Protein AF-A0A3B9P9K5-F1 (afdb_monomer)

Sequence (50 aa):
MEITWHGLSCFRINDRGMAAVVTDPYDPEVVGTDPGKLRAEVITVSCDKP

Secondary structure (DSSP, 8-state):
-EEEEEETTEEEEE-TTS--EEES---HHHHSS-------SEEE-S-S--

Mean predicted aligned error: 2.57 Å

pLDDT: mean 95.02, std 3.65, range [76.38, 98.25]

Solvent-accessible surface area (backbone atoms only — not comparable to full-atom values): 3228 Å² total; per-residue (Å²): 117,49,77,46,80,45,55,94,77,18,34,40,41,40,36,92,96,52,76,28,35,33,30,40,84,66,60,36,86,81,72,70,52,78,62,66,92,83,83,58,80,40,78,46,74,90,65,100,66,127

Foldseek 3Di:
DDWDDLDDQWIWDDDPPDWIETEQDDDCVVVVGDSPDDDTPYYYYPDDDD

Radius of gyration: 10.9 Å; Cα contacts (8 Å, |Δi|>4): 86; chains: 1; bounding box: 26×14×30 Å

St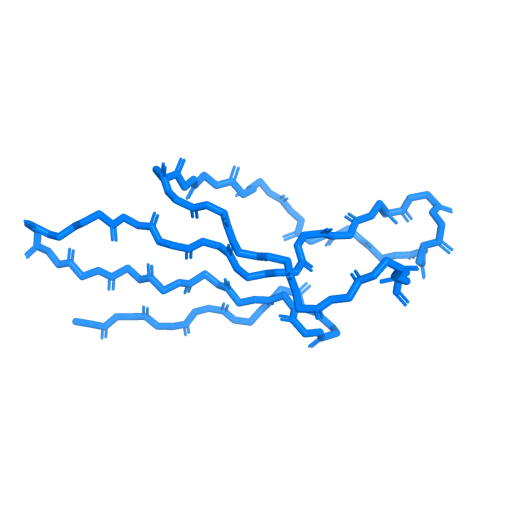ructure (mmCIF, N/CA/C/O backbone):
data_AF-A0A3B9P9K5-F1
#
_entry.id   AF-A0A3B9P9K5-F1
#
loop_
_atom_site.group_PDB
_atom_site.id
_atom_site.type_symbol
_atom_site.label_atom_id
_atom_site.label_alt_id
_atom_site.label_comp_id
_atom_site.label_asym_id
_atom_site.label_entity_id
_atom_site.label_seq_id
_atom_site.pdbx_PDB_ins_code
_atom_site.Cartn_x
_atom_site.Cartn_y
_atom_site.Cartn_z
_atom_site.occupancy
_atom_site.B_iso_or_equiv
_atom_site.auth_seq_id
_atom_site.auth_comp_id
_atom_site.auth_asym_id
_atom_site.auth_atom_id
_atom_site.pdbx_PDB_model_num
ATOM 1 N N . MET A 1 1 ? -7.474 5.826 14.108 1.00 92.56 1 MET A N 1
ATOM 2 C CA . MET A 1 1 ? -7.120 6.084 12.703 1.00 92.56 1 MET A CA 1
ATOM 3 C C . MET A 1 1 ? -5.612 6.199 12.565 1.00 92.56 1 MET A C 1
ATOM 5 O O . MET A 1 1 ? -5.000 7.023 13.233 1.00 92.56 1 MET A O 1
ATOM 9 N N . GLU A 1 2 ? -5.036 5.340 11.733 1.00 96.31 2 GLU A N 1
ATOM 10 C CA . GLU A 1 2 ? -3.615 5.232 11.403 1.00 96.31 2 GLU A CA 1
ATOM 11 C C . GLU A 1 2 ? -3.473 5.290 9.878 1.00 96.31 2 GLU A C 1
ATOM 13 O O . GLU A 1 2 ? -4.248 4.654 9.161 1.00 96.31 2 GLU A O 1
ATOM 18 N N . ILE A 1 3 ? -2.500 6.059 9.387 1.00 97.06 3 ILE A N 1
ATOM 19 C CA . ILE A 1 3 ? -2.174 6.144 7.962 1.00 97.06 3 ILE A CA 1
ATOM 20 C C . ILE A 1 3 ? -0.687 5.840 7.808 1.00 97.06 3 ILE A C 1
ATOM 22 O O . ILE A 1 3 ? 0.154 6.539 8.371 1.00 97.06 3 ILE A O 1
ATOM 26 N N . THR A 1 4 ? -0.372 4.802 7.043 1.00 96.94 4 THR A N 1
ATOM 27 C CA . THR A 1 4 ? 0.995 4.389 6.721 1.00 96.94 4 THR A CA 1
ATOM 28 C C . THR A 1 4 ? 1.269 4.681 5.252 1.00 96.94 4 THR A C 1
ATOM 30 O O . THR A 1 4 ? 0.499 4.270 4.385 1.00 96.94 4 THR A O 1
ATOM 33 N N . TRP A 1 5 ? 2.361 5.383 4.960 1.00 96.50 5 TRP A N 1
ATOM 34 C CA . TRP A 1 5 ? 2.822 5.598 3.589 1.00 96.50 5 TRP A CA 1
ATOM 35 C C . TRP A 1 5 ? 3.792 4.490 3.186 1.00 96.50 5 TRP A C 1
ATOM 37 O O . TRP A 1 5 ? 4.731 4.197 3.925 1.00 96.50 5 TRP A O 1
ATOM 47 N N . HIS A 1 6 ? 3.552 3.887 2.023 1.00 95.75 6 HIS A N 1
ATOM 48 C CA . HIS A 1 6 ? 4.350 2.779 1.501 1.00 95.75 6 HIS A CA 1
ATOM 49 C C . HIS A 1 6 ? 5.222 3.167 0.301 1.00 95.75 6 HIS A C 1
ATOM 51 O O . HIS A 1 6 ? 6.001 2.339 -0.148 1.00 95.75 6 HIS A O 1
ATOM 57 N N . GLY A 1 7 ? 5.141 4.413 -0.177 1.00 94.75 7 GLY A N 1
ATOM 58 C CA . GLY A 1 7 ? 5.805 4.882 -1.397 1.00 94.75 7 GLY A CA 1
ATOM 59 C C . GLY A 1 7 ? 4.787 5.363 -2.433 1.00 94.75 7 GLY A C 1
ATOM 60 O O . GLY A 1 7 ? 3.630 4.953 -2.393 1.00 94.75 7 GLY A O 1
ATOM 61 N N . LEU A 1 8 ? 5.198 6.252 -3.346 1.00 94.44 8 LEU A N 1
ATOM 62 C CA . LEU A 1 8 ? 4.329 6.833 -4.387 1.00 94.44 8 LEU A CA 1
ATOM 63 C C . LEU A 1 8 ? 2.968 7.299 -3.817 1.00 94.44 8 LEU A C 1
ATOM 65 O O . LEU A 1 8 ? 2.930 7.940 -2.762 1.00 94.44 8 LEU A O 1
ATOM 69 N N . SER A 1 9 ? 1.870 6.949 -4.491 1.00 96.00 9 SER A N 1
ATOM 70 C CA . SER A 1 9 ? 0.485 7.159 -4.051 1.00 96.00 9 SER A CA 1
ATOM 71 C C . SER A 1 9 ? -0.061 6.006 -3.189 1.00 96.00 9 SER A C 1
ATOM 73 O O . SER A 1 9 ? -1.264 5.951 -2.923 1.00 96.00 9 SER A O 1
ATOM 75 N N . CYS A 1 10 ? 0.795 5.084 -2.729 1.00 96.94 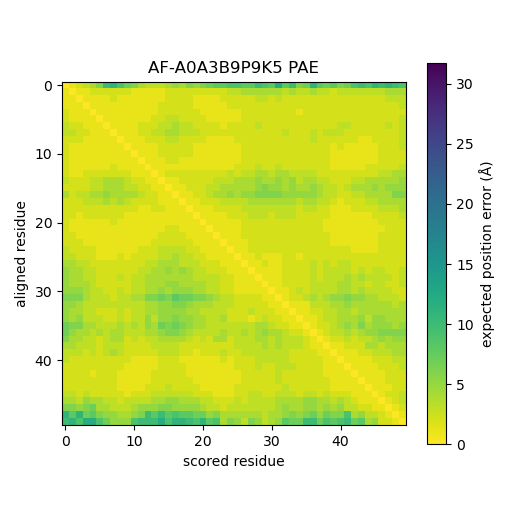10 CYS A N 1
ATOM 76 C CA . CYS A 1 10 ? 0.382 3.926 -1.946 1.00 96.94 10 CYS A CA 1
ATOM 77 C C . CYS A 1 10 ? 0.317 4.239 -0.449 1.00 96.94 10 CYS A C 1
ATOM 79 O O . CYS A 1 10 ? 1.336 4.398 0.233 1.00 96.94 10 CY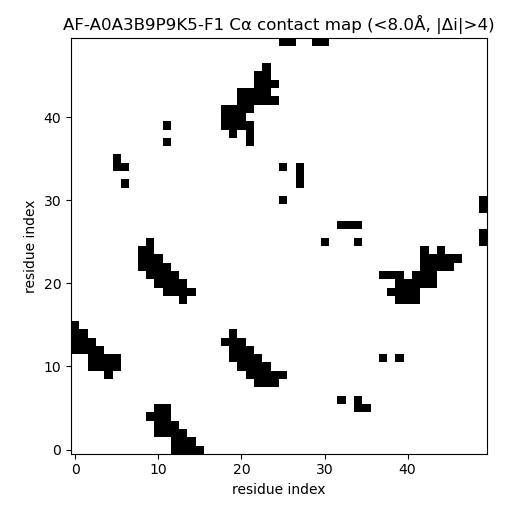S A O 1
ATOM 81 N N . PHE A 1 11 ? -0.902 4.270 0.086 1.00 97.56 11 PHE A N 1
ATOM 82 C CA . PHE A 1 11 ? -1.181 4.469 1.503 1.00 97.56 11 PHE A CA 1
ATOM 83 C C . PHE A 1 11 ? -2.004 3.312 2.043 1.00 97.56 11 PHE A C 1
ATOM 85 O O . PHE A 1 11 ? -2.929 2.834 1.392 1.00 97.56 11 PHE A O 1
ATOM 92 N N . ARG A 1 12 ? -1.715 2.908 3.277 1.00 97.62 12 ARG A N 1
ATOM 93 C CA . ARG A 1 12 ? -2.578 2.030 4.057 1.00 97.62 12 ARG A CA 1
ATOM 94 C C . ARG A 1 12 ? -3.277 2.850 5.128 1.00 97.62 12 ARG A C 1
ATOM 96 O O . ARG A 1 12 ? -2.626 3.410 6.005 1.00 97.62 12 ARG A O 1
ATOM 103 N N . ILE A 1 13 ? -4.600 2.892 5.070 1.00 97.69 13 ILE A N 1
ATOM 104 C CA . ILE A 1 13 ? -5.451 3.572 6.043 1.00 97.69 13 ILE A CA 1
ATOM 105 C C . ILE A 1 13 ? -6.145 2.499 6.870 1.00 97.69 13 ILE A C 1
ATOM 107 O O . ILE A 1 13 ? -6.809 1.614 6.330 1.00 97.69 13 ILE A O 1
ATOM 111 N N . ASN A 1 14 ? -5.972 2.560 8.185 1.00 96.62 14 ASN A N 1
ATOM 112 C CA . ASN A 1 14 ? -6.535 1.590 9.109 1.00 96.62 14 ASN A CA 1
ATOM 113 C C . ASN A 1 14 ? -7.209 2.306 10.280 1.00 96.62 14 ASN A C 1
ATOM 115 O O . ASN A 1 14 ? -6.647 3.226 10.880 1.00 96.62 14 ASN A O 1
ATOM 119 N N . ASP A 1 15 ? -8.411 1.874 10.639 1.00 96.81 15 ASP A N 1
ATOM 120 C CA . ASP A 1 15 ? -9.089 2.357 11.834 1.00 96.81 15 ASP A CA 1
ATOM 121 C C . ASP A 1 15 ? -9.810 1.220 12.550 1.00 96.81 15 ASP A C 1
ATOM 123 O O . ASP A 1 15 ? -10.298 0.274 11.935 1.00 96.81 15 ASP A O 1
ATOM 127 N N . ARG A 1 16 ? -9.841 1.275 13.883 1.00 94.81 16 ARG A N 1
ATOM 128 C CA . ARG A 1 16 ? -10.311 0.145 14.686 1.00 94.81 16 ARG A CA 1
ATOM 129 C C . ARG A 1 16 ? -11.807 -0.077 14.458 1.00 94.81 16 ARG A C 1
ATOM 131 O O . ARG A 1 16 ? -12.612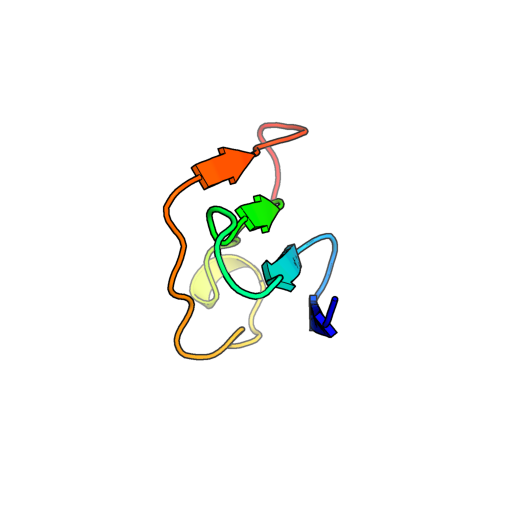 0.788 14.777 1.00 94.81 16 ARG A O 1
ATOM 138 N N . GLY A 1 17 ? -12.167 -1.274 13.996 1.00 95.81 17 GLY A N 1
ATOM 139 C CA . GLY A 1 17 ? -13.558 -1.634 13.701 1.00 95.81 17 GLY A CA 1
ATOM 140 C C . GLY A 1 17 ? -14.043 -1.172 12.324 1.00 95.81 17 GLY A C 1
ATOM 141 O O . GLY A 1 17 ? -15.210 -1.377 12.009 1.00 95.81 17 GLY A O 1
ATOM 142 N N . MET A 1 18 ? -13.159 -0.592 11.511 1.00 97.00 18 MET A N 1
ATOM 143 C CA . MET A 1 18 ? -13.407 -0.233 10.116 1.00 97.00 18 MET A CA 1
ATOM 144 C C . MET A 1 18 ? -12.568 -1.129 9.197 1.00 97.00 18 MET A C 1
ATOM 146 O O . MET A 1 18 ? -11.571 -1.705 9.629 1.00 97.00 18 MET A O 1
ATOM 150 N N . ALA A 1 19 ? -12.963 -1.224 7.928 1.00 97.00 19 ALA A N 1
ATOM 151 C CA . ALA A 1 19 ? -12.181 -1.929 6.918 1.00 97.00 19 ALA A CA 1
ATOM 152 C C . ALA A 1 19 ? -10.842 -1.216 6.665 1.00 97.00 19 ALA A C 1
ATOM 15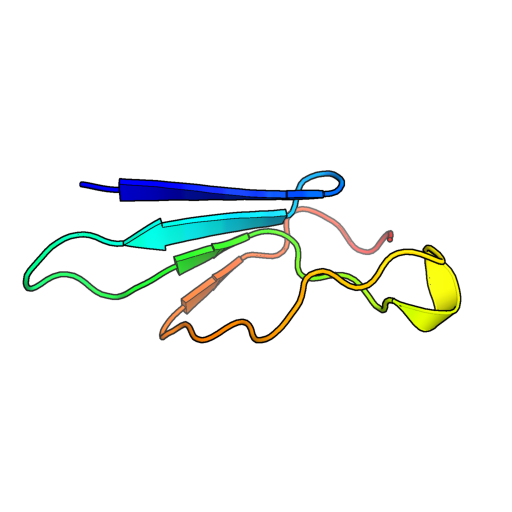4 O O . ALA A 1 19 ? -10.809 0.009 6.515 1.00 97.00 19 ALA A O 1
ATOM 155 N N . ALA A 1 20 ? -9.747 -1.970 6.574 1.00 97.44 20 ALA A N 1
ATOM 156 C CA . ALA A 1 20 ? -8.462 -1.441 6.142 1.00 97.44 20 ALA A CA 1
ATOM 157 C C . ALA A 1 20 ? -8.472 -1.190 4.629 1.00 97.44 20 ALA A C 1
ATOM 159 O O . ALA A 1 20 ? -8.864 -2.055 3.837 1.00 97.44 20 ALA A O 1
ATOM 160 N N . VAL A 1 21 ? -7.989 -0.016 4.231 1.00 98.12 21 VAL A N 1
ATOM 161 C CA . VAL A 1 21 ? -7.931 0.427 2.835 1.00 98.12 21 VAL A CA 1
ATOM 162 C C . VAL A 1 21 ? -6.475 0.551 2.406 1.00 98.12 21 VAL A C 1
ATOM 164 O O . VAL A 1 21 ? -5.670 1.127 3.137 1.00 98.12 21 VAL A O 1
ATOM 167 N N . VAL A 1 22 ? -6.139 0.034 1.226 1.00 98.25 22 VAL A N 1
ATOM 168 C CA . VAL A 1 22 ? -4.874 0.322 0.535 1.00 98.25 22 VAL A CA 1
ATOM 169 C C . VAL A 1 22 ? -5.171 1.085 -0.750 1.00 98.25 22 VAL A C 1
ATOM 171 O O . VAL A 1 22 ? -6.035 0.686 -1.530 1.00 98.25 22 VAL A O 1
ATOM 174 N N . THR A 1 23 ? -4.464 2.187 -0.968 1.00 98.06 23 THR A N 1
ATOM 175 C CA . THR A 1 23 ? -4.572 2.997 -2.185 1.00 98.06 23 THR A CA 1
ATOM 176 C C . THR A 1 23 ? -3.436 2.663 -3.136 1.00 98.06 23 THR A C 1
ATOM 178 O O . THR A 1 23 ? -2.347 2.361 -2.670 1.00 98.06 23 THR A O 1
ATOM 181 N N . ASP A 1 24 ? -3.696 2.707 -4.440 1.00 97.19 24 ASP A N 1
ATOM 182 C CA . ASP A 1 24 ? -2.720 2.639 -5.533 1.00 97.19 24 ASP A CA 1
ATOM 183 C C . ASP A 1 24 ? -1.550 1.662 -5.282 1.00 97.19 24 ASP A C 1
ATOM 185 O O . ASP A 1 24 ? -0.387 2.077 -5.301 1.00 97.19 24 ASP A O 1
ATOM 189 N N . PRO A 1 25 ? -1.828 0.370 -4.994 1.00 96.12 25 PRO A N 1
ATOM 190 C CA . PRO A 1 25 ? -0.763 -0.606 -4.831 1.00 96.12 25 PRO A CA 1
ATOM 191 C C . PRO A 1 25 ? -0.00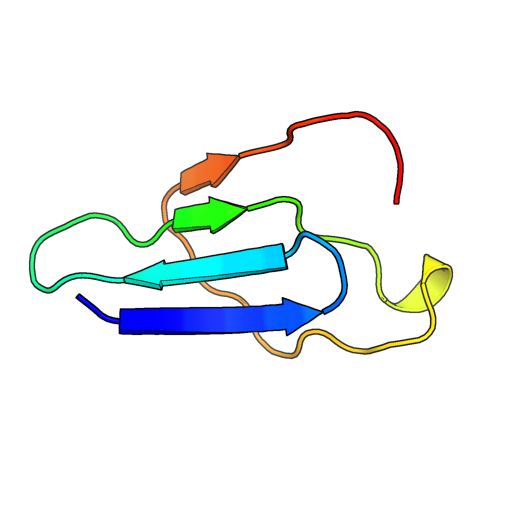5 -0.743 -6.151 1.00 96.12 25 PRO A C 1
ATOM 193 O O . PRO A 1 25 ? -0.611 -0.881 -7.213 1.00 96.12 25 PRO A O 1
ATOM 196 N N . TYR A 1 26 ? 1.320 -0.729 -6.069 1.00 95.00 26 TYR A N 1
ATOM 197 C CA . TYR A 1 26 ? 2.194 -0.782 -7.233 1.00 95.00 26 TYR A CA 1
ATOM 198 C C . TYR A 1 26 ? 3.045 -2.052 -7.237 1.00 95.00 26 TYR A C 1
ATOM 200 O O . TYR A 1 26 ? 3.293 -2.669 -6.197 1.00 95.00 26 TYR A O 1
ATOM 208 N N . ASP A 1 27 ? 3.499 -2.432 -8.430 1.00 93.69 27 ASP A N 1
ATOM 209 C CA . ASP A 1 27 ? 4.413 -3.551 -8.620 1.00 93.69 27 ASP A CA 1
ATOM 210 C C . ASP A 1 27 ? 5.853 -3.120 -8.264 1.00 93.69 27 ASP A C 1
ATOM 212 O O . ASP A 1 27 ? 6.401 -2.214 -8.911 1.00 93.69 27 ASP A O 1
ATOM 216 N N . PRO A 1 28 ? 6.487 -3.729 -7.244 1.00 93.56 28 PRO A N 1
ATOM 217 C CA . PRO A 1 28 ? 7.844 -3.378 -6.844 1.00 93.56 28 PRO A CA 1
ATOM 218 C C . PRO A 1 28 ? 8.897 -3.705 -7.909 1.00 93.56 28 PRO A C 1
ATOM 220 O O . PRO A 1 28 ? 9.943 -3.059 -7.912 1.00 93.56 28 PRO A O 1
ATOM 223 N N . GLU A 1 29 ? 8.650 -4.648 -8.827 1.00 94.69 29 GLU A N 1
ATOM 224 C CA . GLU A 1 29 ? 9.576 -4.950 -9.929 1.00 94.69 29 GLU A CA 1
ATOM 225 C C . GLU A 1 29 ? 9.581 -3.836 -10.984 1.00 94.69 29 GLU A C 1
ATOM 227 O O . GLU A 1 29 ? 10.613 -3.566 -11.599 1.00 94.69 29 GLU A O 1
ATOM 232 N N . VAL A 1 30 ? 8.451 -3.143 -11.156 1.00 94.81 30 VAL A N 1
ATOM 233 C CA . VAL A 1 30 ? 8.313 -2.018 -12.095 1.00 94.81 30 VAL A CA 1
ATOM 234 C C . VAL A 1 30 ? 8.840 -0.718 -11.487 1.00 94.81 30 VAL A C 1
ATOM 236 O O . VAL A 1 30 ? 9.534 0.046 -12.157 1.00 94.81 30 VAL A O 1
ATOM 239 N N . VAL A 1 31 ? 8.522 -0.461 -10.215 1.00 94.38 31 VAL A N 1
ATOM 240 C CA . VAL A 1 31 ? 8.882 0.786 -9.513 1.00 94.38 31 VAL A CA 1
ATOM 241 C C . VAL A 1 31 ? 10.290 0.730 -8.904 1.00 94.38 31 VAL A C 1
ATOM 243 O O . VAL A 1 31 ? 10.922 1.764 -8.688 1.00 94.38 31 VAL A O 1
ATOM 246 N N . GLY A 1 32 ? 10.804 -0.466 -8.614 1.00 94.75 32 GLY A N 1
ATOM 247 C CA . GLY A 1 32 ? 12.123 -0.678 -8.011 1.00 94.75 32 GLY A CA 1
ATOM 248 C C . GLY A 1 32 ? 12.182 -0.446 -6.498 1.00 94.75 32 GLY A C 1
ATOM 249 O O . GLY A 1 32 ? 13.273 -0.344 -5.941 1.00 94.75 32 GLY A O 1
ATOM 250 N N . THR A 1 33 ? 11.037 -0.336 -5.817 1.00 92.62 33 THR A N 1
ATOM 251 C CA . THR A 1 33 ? 10.955 -0.177 -4.352 1.00 92.62 33 THR A CA 1
ATOM 252 C C . THR A 1 33 ? 9.943 -1.163 -3.780 1.00 92.62 33 THR A C 1
ATOM 254 O O . THR A 1 33 ? 8.843 -1.259 -4.303 1.00 92.62 33 THR A O 1
ATOM 257 N N . ASP A 1 34 ? 10.276 -1.871 -2.700 1.00 93.38 34 ASP A N 1
ATOM 258 C CA . ASP A 1 34 ? 9.350 -2.801 -2.035 1.00 93.38 34 ASP A CA 1
ATOM 259 C C . ASP A 1 34 ? 8.423 -2.047 -1.053 1.00 93.38 34 ASP A C 1
ATOM 261 O O . ASP A 1 34 ? 8.925 -1.491 -0.071 1.00 93.38 34 ASP A O 1
ATOM 265 N N . PRO A 1 35 ? 7.088 -2.015 -1.268 1.00 91.12 35 PRO A N 1
ATOM 266 C CA . PRO A 1 35 ? 6.144 -1.420 -0.316 1.00 91.12 35 PRO A CA 1
ATOM 267 C C . PRO A 1 35 ? 5.990 -2.248 0.975 1.00 91.12 35 PRO A C 1
ATOM 269 O O . PRO A 1 35 ? 5.334 -1.813 1.926 1.00 91.12 35 PRO A O 1
ATOM 272 N N . GLY A 1 36 ? 6.575 -3.446 1.038 1.00 90.12 36 GLY A N 1
ATOM 273 C CA . GLY A 1 36 ? 6.428 -4.393 2.130 1.00 90.12 36 GLY A CA 1
ATOM 274 C C . GLY A 1 36 ? 5.103 -5.156 2.073 1.00 90.12 36 GLY A C 1
ATOM 275 O O . GLY A 1 36 ? 4.371 -5.161 1.084 1.00 90.12 36 GLY A O 1
ATOM 276 N N . LYS A 1 37 ? 4.764 -5.843 3.170 1.00 89.19 37 LYS A N 1
ATOM 277 C CA . LYS A 1 37 ? 3.544 -6.662 3.236 1.00 89.19 37 LYS A CA 1
ATOM 278 C C . LYS A 1 37 ? 2.305 -5.791 3.435 1.00 89.19 37 LYS A C 1
ATOM 280 O O . LYS A 1 37 ? 2.000 -5.382 4.555 1.00 89.19 37 LYS A O 1
ATOM 285 N N . LEU A 1 38 ? 1.557 -5.581 2.357 1.00 92.31 38 LEU A N 1
ATOM 286 C CA . LEU A 1 38 ? 0.259 -4.912 2.385 1.00 92.31 38 LEU A CA 1
ATOM 287 C C . LEU A 1 38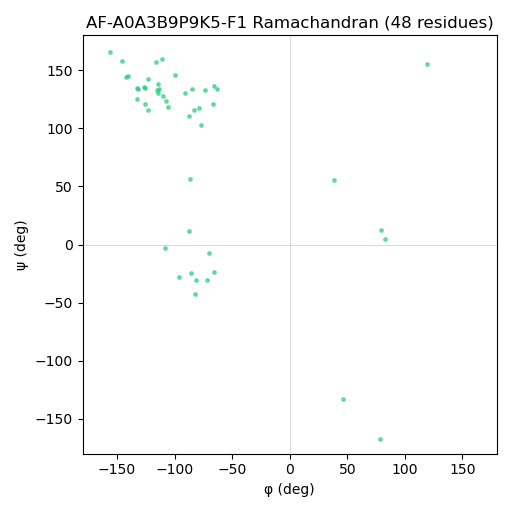 ? -0.862 -5.906 2.725 1.00 92.31 38 LEU A C 1
ATOM 289 O O . LEU A 1 38 ? -0.946 -6.998 2.166 1.00 92.31 38 LEU A O 1
ATOM 293 N N . ARG A 1 39 ? -1.750 -5.513 3.643 1.00 93.38 39 ARG A N 1
ATOM 294 C CA . ARG A 1 39 ? -3.014 -6.207 3.931 1.00 93.38 39 ARG A CA 1
ATOM 295 C C . ARG A 1 39 ? -4.137 -5.183 3.984 1.00 93.38 39 ARG A C 1
ATOM 297 O O . ARG A 1 39 ? -4.062 -4.235 4.772 1.00 93.38 39 ARG A O 1
ATOM 304 N N . ALA A 1 40 ? -5.169 -5.422 3.186 1.00 96.50 40 ALA A N 1
ATOM 305 C CA . ALA A 1 40 ? -6.355 -4.587 3.094 1.00 96.50 40 ALA A CA 1
ATOM 306 C C . ALA A 1 40 ? -7.601 -5.432 2.835 1.00 96.50 40 ALA A C 1
ATOM 308 O O . ALA A 1 40 ? -7.511 -6.548 2.323 1.00 96.50 40 ALA A O 1
ATOM 309 N N . GLU A 1 41 ? -8.751 -4.868 3.178 1.00 98.25 41 GLU A N 1
ATOM 310 C CA . GLU A 1 41 ? -10.068 -5.367 2.785 1.00 98.25 41 GLU A CA 1
ATOM 311 C C . GLU A 1 41 ? -10.590 -4.636 1.543 1.00 98.25 41 GLU A C 1
ATOM 313 O O . GLU A 1 41 ? -11.342 -5.215 0.763 1.00 98.25 41 GLU A O 1
ATOM 318 N N . VAL A 1 42 ? -10.167 -3.384 1.336 1.00 98.00 42 VAL A N 1
ATOM 319 C CA . VAL A 1 42 ? -10.522 -2.569 0.169 1.00 98.00 42 VAL A CA 1
ATOM 320 C C . VAL A 1 42 ? -9.259 -2.048 -0.506 1.00 98.00 42 VAL A C 1
ATOM 322 O O . VAL A 1 42 ? -8.356 -1.540 0.157 1.00 98.00 42 VAL A O 1
ATOM 325 N N . ILE A 1 43 ? -9.221 -2.144 -1.835 1.00 97.75 43 ILE A N 1
ATOM 326 C CA . ILE A 1 43 ? -8.172 -1.558 -2.670 1.00 97.75 43 ILE A CA 1
ATOM 327 C C . ILE A 1 43 ? -8.806 -0.483 -3.548 1.00 97.75 43 ILE A C 1
ATOM 329 O O . ILE A 1 43 ? -9.844 -0.726 -4.165 1.00 97.75 43 ILE A O 1
ATOM 333 N N . THR A 1 44 ? -8.181 0.688 -3.625 1.00 98.19 44 THR A N 1
ATOM 334 C CA . THR A 1 44 ? -8.575 1.741 -4.569 1.00 98.19 44 THR A CA 1
ATOM 335 C C . THR A 1 44 ? -7.468 1.975 -5.579 1.00 98.19 44 THR A C 1
ATOM 337 O O . THR A 1 44 ? -6.307 2.044 -5.191 1.00 98.19 44 THR A O 1
ATOM 340 N N . VAL A 1 45 ? -7.836 2.145 -6.847 1.00 97.56 45 VAL A N 1
ATOM 341 C CA . VAL A 1 45 ? -6.909 2.463 -7.937 1.00 97.56 45 VAL A CA 1
ATOM 342 C C . VAL A 1 45 ? -7.383 3.749 -8.599 1.00 97.56 45 VAL A C 1
ATOM 344 O O . VAL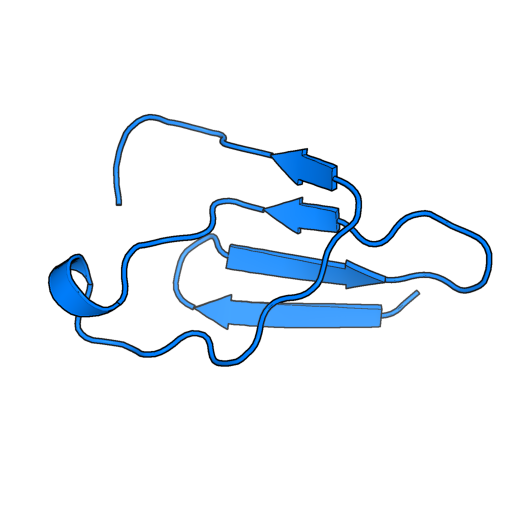 A 1 45 ? -8.485 3.803 -9.144 1.00 97.56 45 VAL A O 1
ATOM 347 N N . SER A 1 46 ? -6.572 4.796 -8.506 1.00 97.19 46 SER A N 1
ATOM 348 C CA . SER A 1 46 ? -6.867 6.124 -9.036 1.00 97.19 46 SER A CA 1
ATOM 349 C C . SER A 1 46 ? -6.580 6.228 -10.536 1.00 97.19 46 SER A C 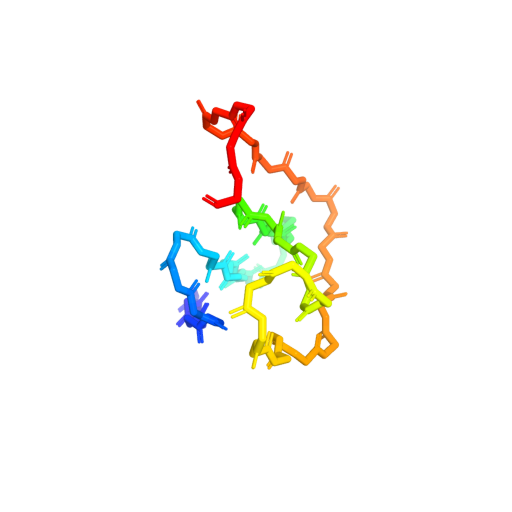1
ATOM 351 O O . SER A 1 46 ? -7.271 6.970 -11.238 1.00 97.19 46 SER A O 1
ATOM 353 N N . CYS A 1 47 ? -5.604 5.470 -11.052 1.00 95.06 47 CYS A N 1
ATOM 354 C CA . CYS A 1 47 ? -5.302 5.379 -12.481 1.00 95.06 47 CYS A CA 1
ATOM 355 C C . CYS A 1 47 ? -4.585 4.071 -12.870 1.00 95.06 47 CYS A C 1
ATOM 357 O O . CYS A 1 47 ? -4.062 3.359 -12.023 1.00 95.06 47 CYS A O 1
ATOM 359 N N . ASP A 1 48 ? -4.544 3.780 -14.173 1.00 92.69 48 ASP A N 1
ATOM 360 C CA . ASP A 1 48 ? -3.800 2.663 -14.782 1.00 92.69 48 ASP A CA 1
ATOM 361 C C . ASP A 1 48 ? -2.342 3.064 -15.085 1.00 92.69 48 ASP A C 1
ATOM 363 O O . ASP A 1 48 ? -1.903 3.100 -16.233 1.00 92.69 48 ASP A O 1
ATOM 367 N N . LYS A 1 49 ? -1.603 3.515 -14.071 1.00 86.88 49 LYS A N 1
ATOM 368 C CA . LYS A 1 49 ? -0.153 3.721 -14.174 1.00 86.88 49 LYS A CA 1
ATOM 369 C C . LYS A 1 49 ? 0.514 3.328 -12.856 1.00 86.88 49 LYS A C 1
ATOM 371 O O . LYS A 1 49 ? -0.093 3.573 -11.813 1.00 86.88 49 LYS A O 1
ATOM 376 N N . PRO A 1 50 ? 1.727 2.750 -12.907 1.00 76.38 50 PRO A N 1
ATOM 377 C CA . PRO A 1 50 ? 2.596 2.652 -11.741 1.00 76.38 50 PRO A CA 1
ATOM 378 C C . PRO A 1 50 ? 2.960 4.037 -11.196 1.00 76.38 50 PRO A C 1
ATOM 380 O O . PRO A 1 50 ? 3.136 4.972 -12.016 1.00 76.38 50 PRO A O 1
#